Protein AF-A0A9E3CCH6-F1 (afdb_monomer_lite)

Structure (mmCIF, N/CA/C/O backbone):
data_AF-A0A9E3CCH6-F1
#
_entry.id   AF-A0A9E3CCH6-F1
#
loop_
_atom_site.group_PDB
_atom_site.id
_atom_site.type_symbol
_atom_site.label_atom_id
_atom_site.label_alt_id
_atom_site.label_comp_id
_atom_site.label_asym_id
_atom_site.label_entity_id
_atom_site.label_seq_id
_atom_site.pdbx_PDB_ins_code
_atom_site.Cartn_x
_atom_site.Cartn_y
_atom_site.Cartn_z
_atom_site.occupancy
_atom_site.B_iso_or_equiv
_atom_site.auth_seq_id
_atom_site.auth_comp_id
_atom_site.auth_asym_id
_atom_site.auth_atom_id
_atom_site.pdbx_PDB_model_num
ATOM 1 N N . MET A 1 1 ? 37.044 3.534 -6.035 1.00 63.91 1 MET A N 1
ATOM 2 C CA . MET A 1 1 ? 35.770 2.864 -6.362 1.00 63.91 1 MET A CA 1
ATOM 3 C C . MET A 1 1 ? 34.715 3.955 -6.377 1.00 63.91 1 MET A C 1
ATOM 5 O O . MET A 1 1 ? 34.733 4.761 -5.457 1.00 63.91 1 MET A O 1
ATOM 9 N N . TYR A 1 2 ? 33.933 4.083 -7.449 1.00 75.44 2 TYR A N 1
ATOM 10 C CA . TYR A 1 2 ? 32.843 5.063 -7.510 1.00 75.44 2 TYR A CA 1
ATOM 11 C C . TYR A 1 2 ? 31.722 4.593 -6.580 1.00 75.44 2 TYR A C 1
ATOM 13 O O . TYR A 1 2 ? 31.327 3.433 -6.675 1.00 75.44 2 TYR A O 1
ATOM 21 N N . ASP A 1 3 ? 31.279 5.459 -5.670 1.00 75.69 3 ASP A N 1
ATOM 22 C CA . ASP A 1 3 ? 30.129 5.201 -4.804 1.00 75.69 3 ASP A CA 1
ATOM 23 C C . ASP A 1 3 ? 28.914 5.896 -5.429 1.00 75.69 3 ASP A C 1
ATOM 25 O O . ASP A 1 3 ? 28.904 7.131 -5.525 1.00 75.69 3 ASP A O 1
ATOM 29 N N . PRO A 1 4 ? 27.953 5.141 -5.980 1.00 75.38 4 PRO A N 1
ATOM 30 C CA . PRO A 1 4 ? 26.838 5.732 -6.692 1.00 75.38 4 PRO A CA 1
ATOM 31 C C . PRO A 1 4 ? 25.881 6.464 -5.734 1.00 75.38 4 PRO A C 1
ATOM 33 O O . PRO A 1 4 ? 25.802 6.135 -4.549 1.00 75.38 4 PRO A O 1
ATOM 36 N N . PRO A 1 5 ? 25.125 7.463 -6.228 1.00 77.25 5 PRO A N 1
ATOM 37 C CA . PRO A 1 5 ? 24.199 8.216 -5.392 1.00 77.25 5 PRO A CA 1
ATOM 38 C C . PRO A 1 5 ? 23.082 7.320 -4.823 1.00 77.25 5 PRO A C 1
ATOM 40 O O . PRO A 1 5 ? 22.718 6.312 -5.443 1.00 77.25 5 PRO A O 1
ATOM 43 N N . PRO A 1 6 ? 22.479 7.700 -3.678 1.00 66.69 6 PRO A N 1
ATOM 44 C CA . PRO A 1 6 ? 21.281 7.045 -3.164 1.00 66.69 6 PRO A CA 1
ATOM 45 C C . PRO A 1 6 ? 20.203 6.946 -4.252 1.00 66.69 6 PRO A C 1
ATOM 47 O O . PRO A 1 6 ? 19.909 7.934 -4.922 1.00 66.69 6 PRO A O 1
ATOM 50 N N . GLY A 1 7 ? 19.643 5.750 -4.441 1.00 60.50 7 GLY A N 1
ATOM 51 C CA . GLY A 1 7 ? 18.649 5.468 -5.483 1.00 60.50 7 GLY A CA 1
ATOM 52 C C . GLY A 1 7 ? 19.220 4.994 -6.825 1.00 60.50 7 GLY A C 1
ATOM 53 O O . GLY A 1 7 ? 18.449 4.556 -7.668 1.00 60.50 7 GLY A O 1
ATOM 54 N N . TYR A 1 8 ? 20.544 4.990 -7.037 1.00 71.56 8 TYR A N 1
ATOM 55 C CA . TYR A 1 8 ? 21.139 4.391 -8.245 1.00 71.56 8 TYR A CA 1
ATOM 56 C C . TYR A 1 8 ? 20.753 2.909 -8.446 1.00 71.56 8 TYR A C 1
ATOM 58 O O . TYR A 1 8 ? 20.362 2.569 -9.558 1.00 71.56 8 TYR A O 1
ATOM 66 N N . PRO A 1 9 ? 20.773 2.036 -7.414 1.00 66.38 9 PRO A N 1
ATOM 67 C CA . PRO A 1 9 ? 20.343 0.643 -7.565 1.00 66.38 9 PRO A CA 1
ATOM 68 C C . PRO A 1 9 ? 18.843 0.496 -7.839 1.00 66.38 9 PRO A C 1
ATOM 70 O O . PRO A 1 9 ? 18.436 -0.466 -8.480 1.00 66.38 9 PRO A O 1
ATOM 73 N N . ASP A 1 10 ? 18.025 1.438 -7.361 1.00 65.06 10 ASP A N 1
ATOM 74 C CA . ASP A 1 10 ? 16.585 1.443 -7.632 1.00 65.06 10 ASP A CA 1
ATOM 75 C C . ASP A 1 10 ? 16.344 1.826 -9.093 1.00 65.06 10 ASP A C 1
ATOM 77 O O . ASP A 1 10 ? 15.619 1.130 -9.790 1.00 65.06 10 ASP A O 1
ATOM 81 N N . CYS A 1 11 ? 17.047 2.850 -9.591 1.00 66.06 11 CYS A N 1
ATOM 82 C CA . CYS A 1 11 ? 17.048 3.215 -11.007 1.00 66.06 11 CYS A CA 1
ATOM 83 C C . CYS A 1 11 ? 17.557 2.079 -11.909 1.00 66.06 11 CYS A C 1
ATOM 85 O O . CYS A 1 11 ? 17.027 1.885 -12.998 1.00 66.06 11 CYS A O 1
ATOM 87 N N . GLU A 1 12 ? 18.583 1.342 -11.480 1.00 73.12 12 GLU A N 1
ATOM 88 C CA . GLU A 1 12 ? 19.127 0.193 -12.212 1.00 73.12 12 GLU A CA 1
ATOM 89 C C . GLU A 1 12 ? 18.133 -0.974 -12.219 1.00 73.12 12 GLU A C 1
ATOM 91 O O . GLU A 1 12 ? 17.811 -1.490 -13.284 1.00 73.12 12 GLU A O 1
ATOM 96 N N . SER A 1 13 ? 17.551 -1.309 -11.064 1.00 69.19 13 SER A N 1
ATOM 97 C CA . SER A 1 13 ? 16.495 -2.318 -10.963 1.00 69.19 13 SER A CA 1
ATOM 98 C C . SER A 1 13 ? 15.261 -1.934 -11.777 1.00 69.19 13 SER A C 1
ATOM 100 O O . SER A 1 13 ? 14.688 -2.796 -12.428 1.00 69.19 13 SER A O 1
ATOM 102 N N . ASP A 1 14 ? 14.859 -0.662 -11.778 1.00 66.62 14 ASP A N 1
ATOM 103 C CA . ASP A 1 14 ? 13.746 -0.146 -12.582 1.00 66.62 14 ASP A CA 1
ATOM 104 C C . ASP A 1 14 ? 14.052 -0.191 -14.090 1.00 66.62 14 ASP A C 1
ATOM 106 O O . ASP A 1 14 ? 13.142 -0.389 -14.897 1.00 66.62 14 ASP A O 1
ATOM 110 N N . ALA A 1 15 ? 15.326 -0.045 -14.475 1.00 66.94 15 ALA A N 1
ATOM 111 C CA . ALA A 1 15 ? 15.785 -0.168 -15.856 1.00 66.94 15 ALA A CA 1
ATOM 112 C C . ALA A 1 15 ? 15.850 -1.630 -16.327 1.00 66.94 15 ALA A C 1
ATOM 114 O O . ALA A 1 15 ? 15.406 -1.919 -17.437 1.00 66.94 15 ALA A O 1
ATOM 115 N N . GLU A 1 16 ? 16.339 -2.556 -15.492 1.00 66.94 16 GLU A N 1
ATOM 116 C CA . GLU A 1 16 ? 16.247 -4.012 -15.728 1.00 66.94 16 GLU A CA 1
ATOM 117 C C . GLU A 1 16 ? 14.795 -4.457 -15.900 1.00 66.94 16 GLU A C 1
ATOM 119 O O . GLU A 1 16 ? 14.468 -5.397 -16.624 1.00 66.94 16 GLU A O 1
ATOM 124 N N . ASP A 1 17 ? 13.918 -3.732 -15.224 1.00 62.59 17 ASP A N 1
ATOM 125 C CA . ASP A 1 17 ? 12.507 -3.973 -15.169 1.00 62.59 17 ASP A CA 1
ATOM 126 C C . ASP A 1 17 ? 11.721 -3.395 -16.372 1.00 62.59 17 ASP A C 1
ATOM 128 O O . ASP A 1 17 ? 10.500 -3.586 -16.431 1.00 62.59 17 ASP A O 1
ATOM 132 N N . PHE A 1 18 ? 12.376 -2.718 -17.323 1.00 55.66 18 PHE A N 1
ATOM 133 C CA . PHE A 1 18 ? 11.743 -2.067 -18.475 1.00 55.66 18 PHE A CA 1
ATOM 134 C C . PHE A 1 18 ? 11.983 -2.829 -19.804 1.00 55.66 18 PHE A C 1
ATOM 136 O O . PHE A 1 18 ? 13.126 -3.159 -20.117 1.00 55.66 18 PHE A O 1
ATOM 143 N N . PRO A 1 19 ? 10.957 -3.041 -20.659 1.00 58.78 19 PRO A N 1
ATOM 144 C CA . PRO A 1 19 ? 9.554 -2.677 -20.463 1.00 58.78 19 PRO A CA 1
ATOM 145 C C . PRO A 1 19 ? 8.898 -3.578 -19.415 1.00 58.78 19 PRO A C 1
ATOM 147 O O . PRO A 1 19 ? 9.109 -4.786 -19.433 1.00 58.78 19 PRO A O 1
ATOM 150 N N . THR A 1 20 ? 8.079 -2.999 -18.531 1.00 55.22 20 THR A N 1
ATOM 151 C CA . THR A 1 20 ? 7.320 -3.768 -17.536 1.00 55.22 20 THR A CA 1
ATOM 152 C C . THR A 1 20 ? 6.366 -4.714 -18.271 1.00 55.22 20 THR A C 1
ATOM 154 O O . THR A 1 20 ? 5.420 -4.221 -18.889 1.00 55.22 20 THR A O 1
ATOM 157 N N . PRO A 1 21 ? 6.578 -6.043 -18.244 1.00 55.31 21 PRO A N 1
ATOM 158 C CA . PRO A 1 21 ? 5.657 -6.977 -18.882 1.00 55.31 21 PRO A CA 1
ATOM 159 C C . PRO A 1 21 ? 4.294 -6.902 -18.182 1.00 55.31 21 PRO A C 1
ATOM 161 O O . PRO A 1 21 ? 4.252 -6.733 -16.961 1.00 55.31 21 PRO A O 1
ATOM 164 N N . GLU A 1 22 ? 3.189 -7.047 -18.922 1.00 54.22 22 GLU A N 1
ATOM 165 C CA . GLU A 1 22 ? 1.826 -7.032 -18.349 1.00 54.22 22 GLU A CA 1
ATOM 166 C C . GLU A 1 22 ? 1.658 -8.085 -17.236 1.00 54.22 22 GLU A C 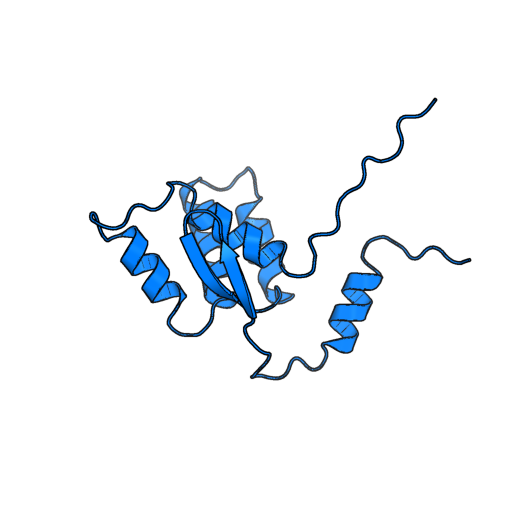1
ATOM 168 O O . GLU A 1 22 ? 0.956 -7.852 -16.252 1.00 54.22 22 GLU A O 1
ATOM 173 N N . ASP A 1 23 ? 2.421 -9.175 -17.334 1.00 54.97 23 ASP A N 1
ATOM 174 C CA . ASP A 1 23 ? 2.347 -10.352 -16.468 1.00 54.97 23 ASP A CA 1
ATOM 175 C C . ASP A 1 23 ? 3.345 -10.321 -15.300 1.00 54.97 23 ASP A C 1
ATOM 177 O O . ASP A 1 23 ? 3.621 -11.363 -14.697 1.00 54.97 23 ASP A O 1
ATOM 181 N N . ARG A 1 24 ? 3.966 -9.166 -15.000 1.00 57.41 24 ARG A N 1
ATOM 182 C CA . ARG A 1 24 ? 5.061 -9.109 -14.021 1.00 57.41 24 ARG A CA 1
ATOM 183 C C . ARG A 1 24 ? 4.632 -9.726 -12.685 1.00 57.41 24 ARG A C 1
ATOM 185 O O . ARG A 1 24 ? 3.768 -9.199 -11.987 1.00 57.41 24 ARG A O 1
ATOM 192 N N . HIS A 1 25 ? 5.288 -10.841 -12.367 1.00 70.19 25 HIS A N 1
ATOM 193 C CA . HIS A 1 25 ? 4.900 -11.797 -11.339 1.00 70.19 25 HIS A CA 1
ATOM 194 C C . HIS A 1 25 ? 4.607 -11.136 -9.993 1.00 70.19 25 HIS A C 1
ATOM 196 O O . HIS A 1 25 ? 5.501 -10.567 -9.358 1.00 70.19 25 HIS A O 1
ATOM 202 N N . TYR A 1 26 ? 3.359 -11.264 -9.546 1.00 82.19 26 TYR A N 1
ATOM 203 C CA . TYR A 1 26 ? 3.030 -11.100 -8.142 1.00 82.19 26 TYR A CA 1
ATOM 204 C C . TYR A 1 26 ? 3.885 -12.066 -7.322 1.00 82.19 26 TYR A C 1
ATOM 206 O O . TYR A 1 26 ? 4.069 -13.225 -7.698 1.00 82.19 26 TYR A O 1
ATOM 214 N N . ARG A 1 27 ? 4.448 -11.571 -6.228 1.00 83.56 27 ARG A N 1
ATOM 215 C CA . ARG A 1 27 ? 5.273 -12.349 -5.307 1.00 83.56 27 ARG A CA 1
ATOM 216 C C . ARG A 1 27 ? 4.524 -12.494 -4.000 1.00 83.56 27 ARG A C 1
ATOM 218 O O . ARG A 1 27 ? 3.805 -11.576 -3.608 1.00 83.56 27 ARG A O 1
ATOM 225 N N . GLU A 1 28 ? 4.733 -13.620 -3.334 1.00 88.75 28 GLU A N 1
ATOM 226 C CA . GLU A 1 28 ? 4.265 -13.790 -1.966 1.00 88.75 28 GLU A CA 1
ATOM 227 C C . GLU A 1 28 ? 4.884 -12.709 -1.071 1.00 88.75 28 GLU A C 1
ATOM 229 O O . GLU A 1 28 ? 6.092 -12.455 -1.085 1.00 88.75 28 GLU A O 1
ATOM 234 N N . LEU A 1 29 ? 4.015 -12.050 -0.321 1.00 89.06 29 LEU A N 1
ATOM 235 C CA . LEU A 1 29 ? 4.297 -10.978 0.606 1.00 89.06 29 LEU A CA 1
ATOM 236 C C . LEU A 1 29 ? 3.635 -11.350 1.928 1.00 89.06 29 LEU A 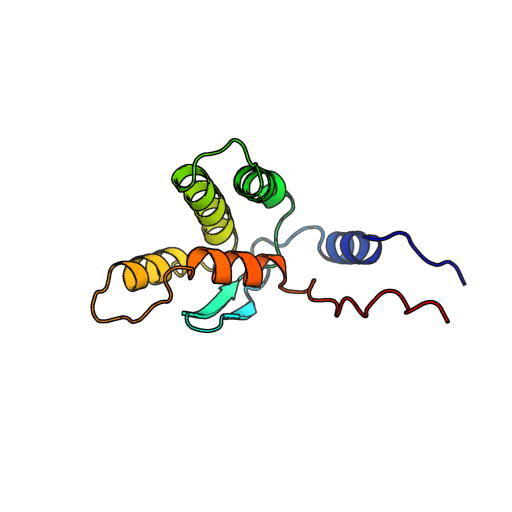C 1
ATOM 238 O O . LEU A 1 29 ? 2.416 -11.274 2.076 1.00 89.06 29 LEU A O 1
ATOM 242 N N . GLU A 1 30 ? 4.449 -11.767 2.888 1.00 91.12 30 GLU A N 1
ATOM 243 C CA . GLU A 1 30 ? 3.986 -12.037 4.243 1.00 91.12 30 GLU A CA 1
ATOM 244 C C . GLU A 1 30 ? 3.828 -10.718 5.007 1.00 91.12 30 GLU A C 1
ATOM 246 O O . GLU A 1 30 ? 4.766 -9.923 5.118 1.00 91.12 30 GLU A O 1
ATOM 251 N N . VAL A 1 31 ? 2.626 -10.473 5.526 1.00 91.00 31 VAL A N 1
ATOM 252 C CA . VAL A 1 31 ? 2.295 -9.275 6.297 1.00 91.00 31 VAL A CA 1
ATOM 253 C C . VAL A 1 31 ? 1.876 -9.687 7.703 1.00 91.00 31 VAL A C 1
ATOM 255 O O . VAL A 1 31 ? 0.876 -10.378 7.904 1.00 91.00 31 VAL A O 1
ATOM 258 N N . GLU A 1 32 ? 2.637 -9.230 8.696 1.00 88.56 32 GLU A N 1
ATOM 259 C CA . GLU A 1 32 ? 2.414 -9.550 10.106 1.00 88.56 32 GLU A CA 1
ATOM 260 C C . GLU A 1 32 ? 0.996 -9.165 10.565 1.00 88.56 32 GLU A C 1
ATOM 262 O O . GLU A 1 32 ? 0.611 -7.991 10.537 1.00 88.56 32 GLU A O 1
ATOM 267 N N . GLY A 1 33 ? 0.232 -10.161 11.023 1.00 88.31 33 GLY A N 1
ATOM 268 C CA . GLY A 1 33 ? -1.149 -9.995 11.490 1.00 88.31 33 GLY A CA 1
ATOM 269 C C . GLY A 1 33 ? -2.203 -9.920 10.380 1.00 88.31 33 GLY A C 1
ATOM 270 O O . GLY A 1 33 ? -3.378 -9.807 10.690 1.00 88.31 33 GLY A O 1
ATOM 271 N N . VAL A 1 34 ? -1.813 -9.992 9.103 1.00 90.81 34 VAL A N 1
ATOM 272 C CA . VAL A 1 34 ? -2.745 -9.996 7.954 1.00 90.81 34 VAL A CA 1
ATOM 273 C C . VAL A 1 34 ? -2.660 -11.309 7.165 1.00 90.81 34 VAL A C 1
ATOM 275 O O . VAL A 1 34 ? -3.668 -11.797 6.649 1.00 90.81 34 VAL A O 1
ATOM 278 N N . GLY A 1 35 ? -1.471 -11.913 7.109 1.00 90.50 35 GLY A N 1
ATOM 279 C CA . GLY A 1 35 ? -1.197 -13.164 6.405 1.00 90.50 35 GLY A CA 1
ATOM 280 C C . GLY A 1 35 ? -0.433 -12.951 5.100 1.00 90.50 35 GLY A C 1
ATOM 281 O O . GLY A 1 35 ? 0.223 -11.928 4.909 1.00 90.50 35 GLY A O 1
ATOM 282 N N . VAL A 1 36 ? -0.494 -13.944 4.215 1.00 92.12 36 VAL A N 1
ATOM 283 C CA . VAL A 1 36 ? 0.197 -13.913 2.919 1.00 92.12 36 VAL A CA 1
ATOM 284 C C . VAL A 1 36 ? -0.703 -13.274 1.864 1.00 92.12 36 VAL A C 1
ATOM 286 O O . VAL A 1 36 ? -1.874 -13.636 1.740 1.00 92.12 36 VAL A O 1
ATOM 289 N N . LEU A 1 37 ? -0.135 -12.329 1.120 1.00 91.06 37 LEU A N 1
ATOM 290 C CA . LEU A 1 37 ? -0.725 -11.663 -0.039 1.00 91.06 37 LEU A CA 1
ATOM 291 C C . LEU A 1 37 ? 0.217 -11.811 -1.238 1.00 91.06 37 LEU A C 1
ATOM 293 O O . LEU A 1 37 ? 1.413 -12.023 -1.076 1.00 91.06 37 LEU A O 1
ATOM 297 N N . HIS A 1 38 ? -0.296 -11.650 -2.443 1.00 90.31 38 HIS A N 1
ATOM 298 C CA . HIS A 1 38 ? 0.451 -11.612 -3.687 1.00 90.31 38 HIS A CA 1
ATOM 299 C C . HIS A 1 38 ? 0.519 -10.172 -4.186 1.00 90.31 38 HIS A C 1
ATOM 301 O O . HIS A 1 38 ? -0.471 -9.592 -4.631 1.00 90.31 38 HIS A O 1
ATOM 307 N N . ALA A 1 39 ? 1.713 -9.587 -4.139 1.00 89.25 39 ALA A N 1
ATOM 308 C CA . ALA A 1 39 ? 1.933 -8.198 -4.518 1.00 89.25 39 ALA A CA 1
ATOM 309 C C . ALA A 1 39 ? 3.046 -8.055 -5.558 1.00 89.25 39 ALA A C 1
ATOM 311 O O . ALA A 1 39 ? 4.007 -8.826 -5.590 1.00 89.25 39 ALA A O 1
ATOM 312 N N . ARG A 1 40 ? 2.934 -7.036 -6.411 1.00 83.56 40 ARG A N 1
ATOM 313 C CA . ARG A 1 40 ? 4.007 -6.619 -7.323 1.00 83.56 40 ARG A CA 1
ATOM 314 C C . ARG A 1 40 ? 4.850 -5.503 -6.709 1.00 83.56 40 ARG A C 1
ATOM 316 O O . ARG A 1 40 ? 4.396 -4.786 -5.818 1.00 83.56 40 ARG A O 1
ATOM 323 N N . LYS A 1 41 ? 6.068 -5.329 -7.232 1.00 79.69 41 LYS A N 1
ATOM 324 C CA . LYS A 1 41 ? 6.936 -4.188 -6.898 1.00 79.69 41 LYS A CA 1
ATOM 325 C C . LYS A 1 41 ? 6.175 -2.870 -7.148 1.00 79.69 41 LYS A C 1
ATOM 327 O O . LYS A 1 41 ? 5.466 -2.789 -8.159 1.00 79.69 41 LYS A O 1
ATOM 332 N N . PRO A 1 42 ? 6.308 -1.859 -6.267 1.00 80.19 42 PRO A N 1
ATOM 333 C CA . PRO A 1 42 ? 5.720 -0.543 -6.477 1.00 80.19 42 PRO A CA 1
ATOM 334 C C . PRO A 1 42 ? 6.046 0.014 -7.863 1.00 80.19 42 PRO A C 1
ATOM 336 O O . PRO A 1 42 ? 7.208 0.078 -8.256 1.00 80.19 42 PRO A O 1
ATOM 339 N N . LEU A 1 43 ? 5.017 0.405 -8.608 1.00 76.31 43 LEU A N 1
ATOM 340 C CA . LEU A 1 43 ? 5.169 1.021 -9.920 1.00 76.31 43 LEU A CA 1
ATOM 341 C C . LEU A 1 43 ? 5.382 2.542 -9.784 1.00 76.31 43 LEU A C 1
ATOM 343 O O . LEU A 1 43 ? 4.854 3.154 -8.853 1.00 76.31 43 LEU A O 1
ATOM 347 N N . PRO A 1 44 ? 6.066 3.210 -10.733 1.00 70.06 44 PRO A N 1
ATOM 348 C CA . PRO A 1 44 ? 6.281 4.662 -10.673 1.00 70.06 44 PRO A CA 1
ATOM 349 C C . PRO A 1 44 ? 4.988 5.493 -10.599 1.00 70.06 44 PRO A C 1
ATOM 351 O O . PRO A 1 44 ? 4.950 6.552 -9.973 1.00 70.06 44 PRO A O 1
ATOM 354 N N . ASN A 1 45 ? 3.890 5.006 -11.188 1.00 71.19 45 ASN A N 1
ATOM 355 C CA . ASN A 1 45 ? 2.577 5.660 -11.131 1.00 71.19 45 ASN A CA 1
ATOM 356 C C . ASN A 1 45 ? 1.933 5.640 -9.727 1.00 71.19 45 ASN A C 1
ATOM 358 O O . ASN A 1 45 ? 0.914 6.294 -9.517 1.00 71.19 45 ASN A O 1
ATOM 362 N N . ALA A 1 46 ? 2.526 4.926 -8.768 1.00 75.25 46 ALA A N 1
ATOM 363 C CA . ALA A 1 46 ? 2.081 4.832 -7.383 1.00 75.25 46 ALA A CA 1
ATOM 364 C C . ALA A 1 46 ? 2.573 5.994 -6.500 1.00 75.25 46 ALA A C 1
ATOM 366 O O . ALA A 1 46 ? 2.017 6.240 -5.427 1.00 75.25 46 ALA A O 1
ATOM 367 N N . ILE A 1 47 ? 3.599 6.725 -6.954 1.00 79.19 47 ILE A N 1
ATOM 368 C CA . ILE A 1 47 ? 4.225 7.833 -6.217 1.00 79.19 47 ILE A CA 1
ATOM 369 C C . ILE A 1 47 ? 3.203 8.905 -5.793 1.00 79.19 47 ILE A C 1
ATOM 371 O O . ILE A 1 47 ? 3.234 9.307 -4.627 1.00 79.19 47 ILE A O 1
ATOM 375 N N . PRO A 1 48 ? 2.258 9.353 -6.649 1.00 82.88 48 PRO A N 1
ATOM 376 C CA . PRO A 1 48 ? 1.265 10.349 -6.248 1.00 82.88 48 PRO A CA 1
ATOM 377 C C . PRO A 1 48 ? 0.350 9.876 -5.112 1.00 82.88 48 PRO A C 1
ATOM 379 O O . PRO A 1 48 ? 0.005 10.674 -4.242 1.00 82.88 48 PRO A O 1
ATOM 382 N N . ALA A 1 49 ? -0.013 8.588 -5.084 1.00 84.50 49 ALA A N 1
ATOM 383 C CA . ALA A 1 49 ? -0.857 8.025 -4.032 1.00 84.50 49 ALA A CA 1
ATOM 384 C C . ALA A 1 49 ? -0.119 8.003 -2.683 1.00 84.50 49 ALA A C 1
ATOM 386 O O . ALA A 1 49 ? -0.642 8.488 -1.681 1.00 84.50 49 ALA A O 1
ATOM 387 N N . LEU A 1 50 ? 1.138 7.548 -2.663 1.00 82.88 50 LEU A N 1
ATOM 388 C CA . LEU A 1 50 ? 1.966 7.583 -1.451 1.00 82.88 50 LEU A CA 1
ATOM 389 C C . LEU A 1 50 ? 2.227 9.016 -0.967 1.00 82.88 50 LEU A C 1
ATOM 391 O O . LEU A 1 50 ? 2.126 9.292 0.229 1.00 82.88 50 LEU A O 1
ATOM 395 N N . ALA A 1 51 ? 2.507 9.948 -1.883 1.00 83.88 51 ALA A N 1
ATOM 396 C CA . ALA A 1 51 ? 2.693 11.358 -1.548 1.00 83.88 51 ALA A CA 1
ATOM 397 C C . ALA A 1 51 ? 1.413 11.988 -0.967 1.00 83.88 51 ALA A C 1
ATOM 399 O O . ALA A 1 51 ? 1.481 12.762 -0.011 1.00 83.88 51 ALA A O 1
ATOM 400 N N . GLY A 1 52 ? 0.244 11.625 -1.506 1.00 84.50 52 GLY A N 1
ATOM 401 C CA . GLY A 1 52 ? -1.061 12.019 -0.976 1.00 84.50 52 GLY A CA 1
ATOM 402 C C . GLY A 1 52 ? -1.288 11.506 0.446 1.00 84.50 52 GLY A C 1
ATOM 403 O O . GLY A 1 52 ? -1.688 12.278 1.318 1.00 84.50 52 GLY A O 1
ATOM 404 N N . ALA A 1 53 ? -0.955 10.240 0.710 1.00 86.31 53 ALA A N 1
ATOM 405 C CA . ALA A 1 53 ? -1.059 9.641 2.040 1.00 86.31 53 ALA A CA 1
ATOM 406 C C . ALA A 1 53 ? -0.093 10.275 3.063 1.00 86.31 53 ALA A C 1
ATOM 408 O O . ALA A 1 53 ? -0.466 10.509 4.216 1.00 86.31 53 ALA A O 1
ATOM 409 N N . ALA A 1 54 ? 1.134 10.602 2.648 1.00 85.38 54 ALA A N 1
ATOM 410 C CA . ALA A 1 54 ? 2.152 11.220 3.502 1.00 85.38 54 ALA A CA 1
ATOM 411 C C . ALA A 1 54 ? 1.894 12.711 3.802 1.00 85.38 54 ALA A C 1
ATOM 413 O O . ALA A 1 54 ? 2.560 13.301 4.656 1.00 85.38 54 ALA A O 1
ATOM 414 N N . ASN A 1 55 ? 0.937 13.343 3.120 1.00 87.50 55 ASN A N 1
ATOM 415 C CA . ASN A 1 55 ? 0.646 14.759 3.293 1.00 87.50 55 ASN A CA 1
ATOM 416 C C . ASN A 1 55 ? 0.028 15.035 4.680 1.00 87.50 55 ASN A C 1
ATOM 418 O O . ASN A 1 55 ? -0.987 14.460 5.074 1.00 87.50 55 ASN A O 1
ATOM 422 N N . SER A 1 56 ? 0.619 15.957 5.442 1.00 88.06 56 SER A N 1
ATOM 423 C CA . SER A 1 56 ? 0.120 16.328 6.774 1.00 88.06 56 SER A CA 1
ATOM 424 C C . SER A 1 56 ? -1.177 17.141 6.741 1.00 88.06 56 SER A C 1
ATOM 426 O O . SER A 1 56 ? -1.843 17.265 7.764 1.00 88.06 56 SER A O 1
ATOM 428 N N . LYS A 1 57 ? -1.543 17.692 5.577 1.00 90.56 57 LYS A N 1
ATOM 429 C CA . LYS A 1 57 ? -2.738 18.524 5.384 1.00 90.56 57 LYS A CA 1
ATOM 430 C C . LYS A 1 57 ? -3.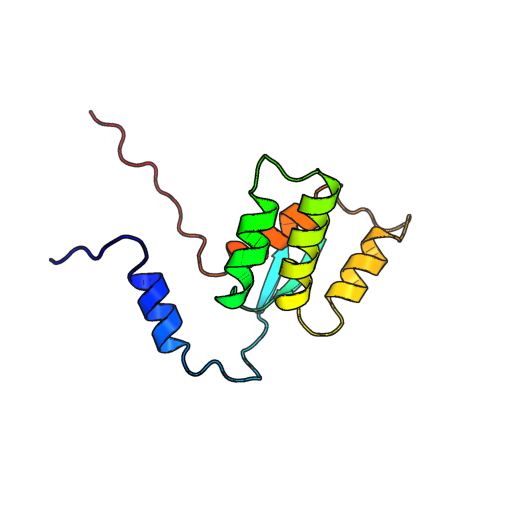982 17.729 4.985 1.00 90.56 57 LYS A C 1
ATOM 432 O O . LYS A 1 57 ? -5.059 18.317 4.927 1.00 90.56 57 LYS A O 1
ATOM 437 N N . VAL A 1 58 ? -3.855 16.438 4.667 1.00 90.31 58 VAL A N 1
ATOM 438 C CA . VAL A 1 58 ? -5.016 15.603 4.325 1.00 90.31 58 VAL A CA 1
ATOM 439 C C . VAL A 1 58 ? -5.652 15.018 5.583 1.00 90.31 58 VAL A C 1
ATOM 441 O O . VAL A 1 58 ? -4.975 14.773 6.582 1.00 90.31 58 VAL A O 1
ATOM 444 N N . SER A 1 59 ? -6.967 14.802 5.535 1.00 91.56 59 SER A N 1
ATOM 445 C CA . SER A 1 59 ? -7.696 14.162 6.633 1.00 91.56 59 SER A CA 1
ATOM 446 C C . SER A 1 59 ? -7.240 12.710 6.838 1.00 91.56 59 SER A C 1
ATOM 448 O O . SER A 1 59 ? -6.691 12.090 5.924 1.00 91.56 59 SER A O 1
ATOM 450 N N . GLY A 1 60 ? -7.503 12.147 8.023 1.00 87.00 60 GLY A N 1
ATOM 451 C CA . GLY A 1 60 ? -7.215 10.735 8.302 1.00 87.00 60 GLY A CA 1
ATOM 452 C C . GLY A 1 60 ? -7.913 9.786 7.321 1.00 87.00 60 GLY A C 1
ATOM 453 O O . GLY A 1 60 ? -7.278 8.869 6.811 1.00 87.00 60 GLY A O 1
ATOM 454 N N . GLN A 1 61 ? -9.173 10.072 6.976 1.00 88.31 61 GLN A N 1
ATOM 455 C CA . GLN A 1 61 ? -9.921 9.298 5.982 1.00 88.31 61 GLN A CA 1
ATOM 456 C C . GLN A 1 61 ? -9.264 9.377 4.602 1.00 88.31 61 GLN A C 1
ATOM 458 O O . GLN A 1 61 ? -8.956 8.355 4.004 1.00 88.31 61 GLN A O 1
ATOM 463 N N . SER A 1 62 ? -8.943 10.588 4.138 1.00 89.38 62 SER A N 1
ATOM 464 C CA . SER A 1 62 ? -8.299 10.780 2.834 1.00 89.38 62 SER A CA 1
ATOM 465 C C . SER A 1 62 ? -6.941 10.083 2.750 1.00 89.38 62 SER A C 1
ATOM 467 O O . SER A 1 62 ? -6.573 9.576 1.696 1.00 89.38 62 SER A O 1
ATOM 469 N N . ARG A 1 63 ? -6.187 10.029 3.857 1.00 89.19 63 ARG A N 1
ATOM 470 C CA . ARG A 1 63 ? -4.940 9.258 3.928 1.00 89.19 63 ARG A CA 1
ATOM 471 C C . ARG A 1 63 ? -5.191 7.771 3.678 1.00 89.19 63 ARG A C 1
ATOM 473 O O . ARG A 1 63 ? -4.450 7.172 2.906 1.00 89.19 63 ARG A O 1
ATOM 480 N N . ILE A 1 64 ? -6.217 7.198 4.306 1.00 88.88 64 ILE A N 1
ATOM 481 C CA . ILE A 1 64 ? -6.605 5.797 4.103 1.00 88.88 64 ILE A CA 1
ATOM 482 C C . ILE A 1 64 ? -7.049 5.571 2.654 1.00 88.88 64 ILE A C 1
ATOM 484 O O . ILE A 1 64 ? -6.615 4.601 2.043 1.00 88.88 64 ILE A O 1
ATOM 488 N N . ASP A 1 65 ? -7.815 6.492 2.068 1.00 90.44 65 ASP A N 1
ATOM 489 C CA . ASP A 1 65 ? -8.264 6.390 0.674 1.00 90.44 65 ASP A CA 1
ATOM 490 C C . ASP A 1 65 ? -7.073 6.347 -0.305 1.00 90.44 65 ASP A C 1
ATOM 492 O O . ASP A 1 65 ? -7.030 5.513 -1.209 1.00 90.44 65 ASP A O 1
ATOM 496 N N . TYR A 1 66 ? -6.052 7.185 -0.089 1.00 91.56 66 TYR A N 1
ATOM 497 C CA . TYR A 1 66 ? -4.820 7.147 -0.882 1.00 91.56 66 TYR A CA 1
ATOM 498 C C . TYR A 1 66 ? -4.039 5.837 -0.712 1.00 91.56 66 TYR A C 1
ATOM 500 O O . TYR A 1 66 ? -3.518 5.304 -1.694 1.00 91.56 66 TYR A O 1
ATOM 508 N N . LEU A 1 67 ? -3.966 5.299 0.510 1.00 91.31 67 LEU A N 1
ATOM 509 C CA . LEU A 1 67 ? -3.330 4.003 0.761 1.00 91.31 67 LEU A CA 1
ATOM 510 C C . LEU A 1 67 ? -4.112 2.851 0.120 1.00 91.31 67 LEU A C 1
ATOM 512 O O . LEU A 1 67 ? -3.500 1.940 -0.426 1.00 91.31 67 LEU A O 1
ATOM 516 N N . ASN A 1 68 ? -5.441 2.911 0.111 1.00 91.94 68 ASN A N 1
ATOM 517 C CA . ASN A 1 68 ? -6.290 1.930 -0.561 1.00 91.94 68 ASN A CA 1
ATOM 518 C C . ASN A 1 68 ? -6.043 1.908 -2.072 1.00 91.94 68 ASN A C 1
ATOM 520 O O . ASN A 1 68 ? -5.823 0.838 -2.633 1.00 91.94 68 ASN A O 1
ATOM 524 N N . ILE A 1 69 ? -5.980 3.082 -2.713 1.00 90.94 69 ILE A N 1
ATOM 525 C CA . ILE A 1 69 ? -5.614 3.200 -4.135 1.00 90.94 69 ILE A CA 1
ATOM 526 C C . ILE A 1 69 ? -4.226 2.599 -4.381 1.00 90.94 69 ILE A C 1
ATOM 528 O O . ILE A 1 69 ? -4.011 1.890 -5.365 1.00 90.94 69 ILE A O 1
ATOM 532 N N . PHE A 1 70 ? -3.270 2.870 -3.488 1.00 91.25 70 PHE A N 1
ATOM 533 C CA . PHE A 1 70 ? -1.938 2.286 -3.576 1.00 91.25 70 PHE A CA 1
ATOM 534 C C . PHE A 1 70 ? -1.993 0.754 -3.501 1.00 91.25 70 PHE A C 1
ATOM 536 O O . PHE A 1 70 ? -1.474 0.096 -4.394 1.00 91.25 70 PHE A O 1
ATOM 543 N N . ILE A 1 71 ? -2.659 0.176 -2.503 1.00 92.00 71 ILE A N 1
ATOM 544 C CA . ILE A 1 71 ? -2.741 -1.279 -2.312 1.00 92.00 71 ILE A CA 1
ATOM 545 C C . ILE A 1 71 ? -3.452 -1.955 -3.490 1.00 92.00 71 ILE A C 1
ATOM 547 O O . ILE A 1 71 ? -2.907 -2.896 -4.066 1.00 92.00 71 ILE A O 1
ATOM 551 N N . GLN A 1 72 ? -4.621 -1.451 -3.894 1.00 90.81 72 GLN A N 1
ATOM 552 C CA . GLN A 1 72 ? -5.410 -2.006 -4.998 1.00 90.81 72 GLN A CA 1
ATOM 553 C C . GLN A 1 72 ? -4.598 -2.091 -6.296 1.00 90.81 72 GLN A C 1
ATOM 555 O O . GLN A 1 72 ? -4.680 -3.072 -7.028 1.00 90.81 72 GLN A O 1
ATOM 560 N N . ASN A 1 73 ? -3.762 -1.087 -6.563 1.00 87.75 73 ASN A N 1
ATOM 561 C CA . ASN A 1 73 ? -2.917 -1.062 -7.751 1.00 87.75 73 ASN A CA 1
ATOM 562 C C . ASN A 1 73 ? -1.736 -2.044 -7.698 1.00 87.75 73 ASN A C 1
ATOM 564 O O . ASN A 1 73 ? -1.047 -2.185 -8.706 1.00 87.75 73 ASN A O 1
ATOM 568 N N . HIS A 1 74 ? -1.443 -2.685 -6.566 1.00 88.69 74 HIS A N 1
ATOM 569 C CA . HIS A 1 74 ? -0.251 -3.531 -6.412 1.00 88.69 74 HIS A CA 1
ATOM 570 C C . HIS A 1 74 ? -0.543 -4.959 -5.966 1.00 88.69 74 HIS A C 1
ATOM 572 O O . HIS A 1 74 ? 0.339 -5.805 -6.106 1.00 88.69 74 HIS A O 1
ATOM 578 N N . LEU A 1 75 ? -1.747 -5.249 -5.483 1.00 90.56 75 LEU A N 1
ATOM 579 C CA . LEU A 1 75 ? -2.172 -6.615 -5.201 1.00 90.56 75 LEU A CA 1
ATOM 580 C C . LEU A 1 75 ? -2.572 -7.374 -6.471 1.00 90.56 75 LEU A C 1
ATOM 582 O O . LEU A 1 75 ? -2.907 -6.783 -7.504 1.00 90.56 75 LEU A O 1
ATOM 586 N N . ALA A 1 76 ? -2.517 -8.701 -6.380 1.00 89.19 76 ALA A N 1
ATOM 587 C CA . ALA A 1 76 ? -3.046 -9.597 -7.394 1.00 89.19 76 ALA A CA 1
ATOM 588 C C . ALA A 1 76 ? -4.559 -9.396 -7.582 1.00 89.19 76 ALA A C 1
ATOM 590 O O . ALA A 1 76 ? -5.248 -8.984 -6.641 1.00 89.19 76 ALA A O 1
ATOM 591 N N . PRO A 1 77 ? -5.103 -9.669 -8.784 1.00 88.50 77 PRO A N 1
ATOM 592 C CA . PRO A 1 77 ? -6.530 -9.507 -9.033 1.00 88.50 77 PRO A CA 1
ATOM 593 C C . PRO A 1 77 ? -7.360 -10.306 -8.021 1.00 88.50 77 PRO A C 1
ATOM 595 O O . PRO A 1 77 ? -7.107 -11.491 -7.813 1.00 88.50 77 PRO A O 1
ATOM 598 N N . GLY A 1 78 ? -8.350 -9.665 -7.396 1.00 88.69 78 GLY A N 1
ATOM 599 C CA . GLY A 1 78 ? -9.222 -10.287 -6.396 1.00 88.69 78 GLY A CA 1
ATOM 600 C C . GLY A 1 78 ? -8.689 -10.250 -4.961 1.00 88.69 78 GLY A C 1
ATOM 601 O O . GLY A 1 78 ? -9.464 -10.428 -4.023 1.00 88.69 78 GLY A O 1
ATOM 602 N N . GLU A 1 79 ? -7.393 -10.008 -4.742 1.00 92.06 79 GLU A N 1
ATOM 603 C CA . GLU A 1 79 ? -6.848 -10.006 -3.381 1.00 92.06 79 GLU A CA 1
ATOM 604 C C . GLU A 1 79 ? -7.208 -8.762 -2.580 1.00 92.06 79 GLU A C 1
ATOM 606 O O . GLU A 1 79 ? -7.362 -8.842 -1.361 1.00 92.06 79 GLU A O 1
ATOM 611 N N . TYR A 1 80 ? -7.378 -7.620 -3.246 1.00 93.12 80 TYR A N 1
ATOM 612 C CA . TYR A 1 80 ? -7.838 -6.413 -2.572 1.00 93.12 80 TYR A CA 1
ATOM 613 C C . TYR A 1 80 ? -9.266 -6.591 -2.043 1.00 93.12 80 TYR A C 1
ATOM 615 O O . TYR A 1 80 ? -9.558 -6.245 -0.901 1.00 93.12 80 TYR A O 1
ATOM 623 N N . GLU A 1 81 ? -10.143 -7.203 -2.836 1.00 93.31 81 GLU A N 1
ATOM 624 C CA . GLU A 1 81 ? -11.516 -7.517 -2.453 1.00 93.31 81 GLU A CA 1
ATOM 625 C C . GLU A 1 81 ? -11.561 -8.531 -1.305 1.00 93.31 81 GLU A C 1
ATOM 627 O O . GLU A 1 81 ? -12.347 -8.365 -0.373 1.00 93.31 81 GLU A O 1
ATOM 632 N N . VAL A 1 82 ? -10.689 -9.545 -1.325 1.00 92.94 82 VAL A N 1
ATOM 633 C CA . VAL A 1 82 ? -10.548 -10.506 -0.220 1.00 92.94 82 VAL A CA 1
ATOM 634 C C . VAL A 1 82 ? -10.050 -9.817 1.052 1.00 92.94 82 VAL A C 1
ATOM 636 O O . VAL A 1 82 ? -10.574 -10.086 2.132 1.00 92.94 82 VAL A O 1
ATOM 639 N N . LEU A 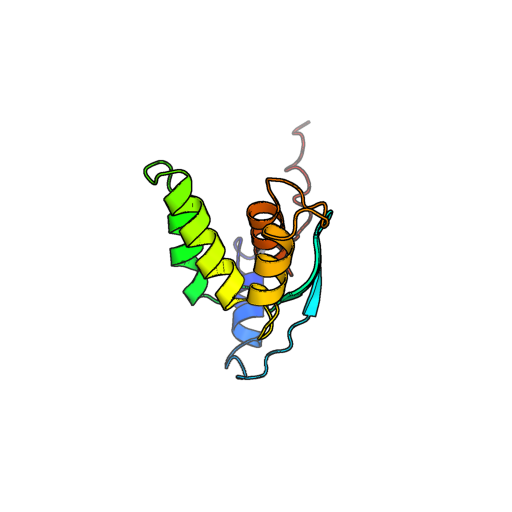1 83 ? -9.072 -8.913 0.948 1.00 92.31 83 LEU A N 1
ATOM 640 C CA . LEU A 1 83 ? -8.587 -8.130 2.085 1.00 92.31 83 LEU A CA 1
ATOM 641 C C . LEU A 1 83 ? -9.705 -7.260 2.676 1.00 92.31 83 LEU A C 1
ATOM 643 O O . LEU A 1 83 ? -9.903 -7.267 3.888 1.00 92.31 83 LEU A O 1
ATOM 647 N N . LEU A 1 84 ? -10.473 -6.565 1.833 1.00 91.75 84 LEU A N 1
ATOM 648 C CA . LEU A 1 84 ? -11.623 -5.774 2.273 1.00 91.75 84 LEU A CA 1
ATOM 649 C C . LEU A 1 84 ? -12.705 -6.640 2.924 1.00 91.75 84 LEU A C 1
ATOM 651 O O . LEU A 1 84 ? -13.253 -6.250 3.951 1.00 91.75 84 LEU A O 1
ATOM 655 N N . ALA A 1 85 ? -12.994 -7.816 2.363 1.00 92.25 85 ALA A N 1
ATOM 656 C CA . ALA A 1 85 ? -13.958 -8.745 2.943 1.00 92.25 85 ALA A CA 1
ATOM 657 C C . ALA A 1 85 ? -13.532 -9.186 4.350 1.00 92.25 85 ALA A C 1
ATOM 659 O O . ALA A 1 85 ? -14.354 -9.169 5.261 1.00 92.25 85 ALA A O 1
ATOM 660 N N . LYS A 1 86 ? -12.242 -9.488 4.551 1.00 91.06 86 LYS A N 1
ATOM 661 C CA . LYS A 1 86 ? -11.687 -9.817 5.873 1.00 91.06 86 LYS A CA 1
ATOM 662 C C . LYS A 1 86 ? -11.796 -8.658 6.863 1.00 91.06 86 LYS A C 1
ATOM 664 O O . LYS A 1 86 ? -12.070 -8.890 8.028 1.00 91.06 86 LYS A O 1
ATOM 669 N N . MET A 1 87 ? -11.608 -7.415 6.415 1.00 89.88 87 MET A N 1
ATOM 670 C CA . MET A 1 87 ? -11.748 -6.233 7.281 1.00 89.88 87 MET A CA 1
ATOM 671 C C . MET A 1 87 ? -13.194 -5.972 7.730 1.00 89.88 87 MET A C 1
ATOM 673 O O . MET A 1 87 ? -13.408 -5.261 8.708 1.00 89.88 87 MET A O 1
ATOM 677 N N . LEU A 1 88 ? -14.181 -6.497 7.000 1.00 89.69 88 LEU A N 1
ATOM 678 C CA . LEU A 1 88 ? -15.605 -6.372 7.323 1.00 89.69 88 LEU A CA 1
ATOM 679 C C . LEU A 1 88 ? -16.147 -7.572 8.110 1.00 89.69 88 LEU A C 1
ATOM 681 O O . LEU A 1 88 ? -17.255 -7.488 8.641 1.00 89.69 88 LEU A O 1
ATOM 685 N N . ASP A 1 89 ? -15.408 -8.679 8.151 1.00 91.19 89 ASP A N 1
ATOM 686 C CA . ASP A 1 89 ? -15.815 -9.905 8.824 1.00 91.19 89 ASP A CA 1
ATOM 687 C C . ASP A 1 89 ? -15.539 -9.809 10.335 1.00 91.19 89 ASP A C 1
ATOM 689 O O . ASP A 1 89 ? -14.376 -9.751 10.734 1.00 91.19 89 ASP A O 1
ATOM 693 N N . PRO A 1 90 ? -16.577 -9.814 11.193 1.00 86.81 90 PRO A N 1
ATOM 694 C CA . PRO A 1 90 ? -16.400 -9.712 12.639 1.00 86.81 90 PRO A CA 1
ATOM 695 C C . PRO A 1 90 ? -15.701 -10.931 13.258 1.00 86.81 90 PRO A C 1
ATOM 697 O O . PRO A 1 90 ? -15.202 -10.827 14.376 1.00 86.81 90 PRO A O 1
ATOM 700 N N . GLU A 1 91 ? -15.665 -12.071 12.561 1.00 90.12 91 GLU A N 1
ATOM 701 C CA . GLU A 1 91 ? -14.981 -13.285 13.024 1.00 90.12 91 GLU A CA 1
ATOM 702 C C . GLU A 1 91 ? -13.492 -13.298 12.642 1.00 90.12 91 GLU A C 1
ATOM 704 O O . GLU A 1 91 ? -12.724 -14.135 13.122 1.00 90.12 91 GLU A O 1
ATOM 709 N N . THR A 1 92 ? -13.070 -12.372 11.779 1.00 87.94 92 THR A N 1
ATOM 710 C CA . THR A 1 92 ? -11.686 -12.251 11.337 1.00 87.94 92 THR A CA 1
ATOM 711 C C . THR A 1 92 ? -10.964 -11.194 12.175 1.00 87.94 92 THR A C 1
ATOM 713 O O . THR A 1 92 ? -11.211 -9.997 12.053 1.00 87.94 92 THR A O 1
ATOM 716 N N . ASP A 1 93 ? -10.026 -11.638 13.012 1.00 88.38 93 ASP A N 1
ATOM 717 C CA . ASP A 1 93 ? -9.176 -10.740 13.798 1.00 88.38 93 ASP A CA 1
ATOM 718 C C . ASP A 1 93 ? -8.084 -10.131 12.905 1.00 88.38 93 ASP A C 1
ATOM 720 O O . ASP A 1 93 ? -7.093 -10.784 12.562 1.00 88.38 93 ASP A O 1
ATOM 724 N N . LEU A 1 94 ? -8.293 -8.882 12.480 1.00 89.69 94 LEU A N 1
ATOM 725 C CA . LEU A 1 94 ? -7.299 -8.075 11.779 1.00 89.69 94 LEU A CA 1
ATOM 726 C C . LEU A 1 94 ? -6.882 -6.881 12.641 1.00 89.69 94 LEU A C 1
ATOM 728 O O . LEU A 1 94 ? -7.728 -6.238 13.265 1.00 89.69 94 LEU A O 1
ATOM 732 N N . PRO A 1 95 ? -5.591 -6.511 12.623 1.00 90.75 95 PRO A N 1
ATOM 733 C CA . PRO A 1 95 ? -5.129 -5.343 13.349 1.00 90.75 95 PRO A CA 1
ATOM 734 C C . PRO A 1 95 ? -5.750 -4.061 12.773 1.00 90.75 95 PRO A C 1
ATOM 736 O O . PRO A 1 95 ? -5.906 -3.921 11.559 1.00 90.75 95 PRO A O 1
ATOM 739 N N . GLU A 1 96 ? -6.034 -3.081 13.636 1.00 87.69 96 GLU A N 1
ATOM 740 C CA . GLU A 1 96 ? -6.632 -1.791 13.241 1.00 87.69 96 GLU A CA 1
ATOM 741 C C . GLU A 1 96 ? -5.797 -1.038 12.186 1.00 87.69 96 GLU A C 1
ATOM 743 O O . GLU A 1 96 ? -6.322 -0.257 11.392 1.00 87.69 96 GLU A O 1
ATOM 748 N N . ASP A 1 97 ? -4.486 -1.291 12.145 1.00 89.12 97 ASP A N 1
ATOM 749 C CA . ASP A 1 97 ? -3.541 -0.709 11.196 1.00 89.12 97 ASP A CA 1
ATOM 750 C C . ASP A 1 97 ? -3.239 -1.615 9.985 1.00 89.12 97 ASP A C 1
ATOM 752 O O . ASP A 1 97 ? -2.257 -1.378 9.280 1.00 89.12 97 ASP A O 1
ATOM 756 N N . ALA A 1 98 ? -4.078 -2.617 9.685 1.00 91.06 98 ALA A N 1
ATOM 757 C CA . ALA A 1 98 ? -3.880 -3.567 8.582 1.00 91.06 98 ALA A CA 1
ATOM 758 C C . ALA A 1 98 ? -3.565 -2.890 7.234 1.00 91.06 98 ALA A C 1
ATOM 760 O O . ALA A 1 98 ? -2.606 -3.268 6.561 1.00 91.06 98 ALA A O 1
ATOM 761 N N . VAL A 1 99 ? -4.301 -1.835 6.862 1.00 91.44 99 VAL A N 1
ATOM 762 C CA . VAL A 1 99 ? -4.061 -1.057 5.626 1.00 91.44 99 VAL A CA 1
ATOM 763 C C . VAL A 1 99 ? -2.653 -0.453 5.617 1.00 91.44 99 VAL A C 1
ATOM 765 O O . VAL A 1 99 ? -1.927 -0.523 4.624 1.00 91.44 99 VAL A O 1
ATOM 768 N N . LEU A 1 100 ? -2.231 0.110 6.748 1.00 90.44 100 LEU A N 1
ATOM 769 C CA . LEU A 1 100 ? -0.894 0.669 6.924 1.00 90.44 100 LEU A CA 1
ATOM 770 C C . LEU A 1 100 ? 0.175 -0.422 6.811 1.00 90.44 100 LEU A C 1
ATOM 772 O O . LEU A 1 100 ? 1.147 -0.235 6.079 1.00 90.44 100 LEU A O 1
ATOM 776 N N . ARG A 1 101 ? -0.023 -1.575 7.456 1.00 91.56 101 ARG A N 1
ATOM 777 C CA . ARG A 1 101 ? 0.906 -2.712 7.384 1.00 91.56 101 ARG A CA 1
ATOM 778 C C . ARG A 1 101 ? 1.071 -3.242 5.964 1.00 91.56 101 ARG A C 1
ATOM 780 O O . ARG A 1 101 ? 2.203 -3.375 5.508 1.00 91.56 101 ARG A O 1
ATOM 787 N N . VAL A 1 102 ? -0.032 -3.471 5.250 1.00 92.00 102 VAL A N 1
ATOM 788 C CA . VAL A 1 102 ? -0.011 -3.948 3.857 1.00 92.00 102 VAL A CA 1
ATOM 789 C C . VAL A 1 102 ? 0.666 -2.922 2.950 1.00 92.00 102 VAL A C 1
ATOM 791 O O . VAL A 1 102 ? 1.576 -3.270 2.201 1.00 92.00 102 VAL A O 1
ATOM 794 N N . SER A 1 103 ? 0.298 -1.639 3.060 1.00 91.38 103 SER A N 1
ATOM 795 C CA . SER A 1 103 ? 0.923 -0.572 2.266 1.00 91.38 103 SER A CA 1
ATOM 796 C C . SER A 1 103 ? 2.434 -0.482 2.496 1.00 91.38 103 SER A C 1
ATOM 798 O O . SER A 1 103 ? 3.201 -0.369 1.540 1.00 91.38 103 SER A O 1
ATOM 800 N N . ARG A 1 104 ? 2.879 -0.606 3.753 1.00 88.94 104 ARG A N 1
ATOM 801 C CA . ARG A 1 104 ? 4.295 -0.606 4.117 1.00 88.94 104 ARG A CA 1
ATOM 802 C C . ARG A 1 104 ? 5.004 -1.822 3.544 1.00 88.94 104 ARG A C 1
ATOM 804 O O . ARG A 1 104 ? 6.048 -1.650 2.931 1.00 88.94 104 ARG A O 1
ATOM 811 N N . ALA A 1 105 ? 4.434 -3.013 3.708 1.00 89.31 105 ALA A N 1
ATOM 812 C CA . ALA A 1 105 ? 5.005 -4.250 3.195 1.00 89.31 105 ALA A CA 1
ATOM 813 C C . ALA A 1 105 ? 5.220 -4.171 1.676 1.00 89.31 105 ALA A C 1
ATOM 815 O O . ALA A 1 105 ? 6.334 -4.415 1.220 1.00 89.31 105 ALA A O 1
ATOM 816 N N . ILE A 1 106 ? 4.216 -3.706 0.920 1.00 88.69 106 ILE A N 1
ATOM 817 C CA . ILE A 1 106 ? 4.315 -3.483 -0.532 1.00 88.69 106 ILE A CA 1
ATOM 818 C C . ILE A 1 106 ? 5.392 -2.438 -0.855 1.00 88.69 106 ILE A C 1
ATOM 820 O O . ILE A 1 106 ? 6.243 -2.678 -1.706 1.00 88.69 106 ILE A O 1
ATOM 824 N N . ALA A 1 107 ? 5.397 -1.291 -0.169 1.00 85.31 107 ALA A N 1
ATOM 825 C CA . ALA A 1 107 ? 6.369 -0.221 -0.412 1.00 85.31 107 ALA A CA 1
ATOM 826 C C . ALA A 1 107 ? 7.819 -0.643 -0.109 1.00 85.31 107 ALA A C 1
ATOM 828 O O . ALA A 1 107 ? 8.753 -0.167 -0.753 1.00 85.31 107 ALA A O 1
ATOM 829 N N . THR A 1 108 ? 8.004 -1.542 0.863 1.00 79.00 108 THR A N 1
ATOM 830 C CA . THR A 1 108 ? 9.313 -2.089 1.249 1.00 79.00 108 THR A CA 1
ATOM 831 C C . THR A 1 108 ? 9.688 -3.377 0.514 1.00 79.00 108 THR A C 1
ATOM 833 O O . THR A 1 108 ? 10.805 -3.875 0.678 1.00 79.00 108 THR A O 1
ATOM 836 N N . ALA A 1 109 ? 8.784 -3.939 -0.292 1.00 74.38 109 ALA A N 1
ATOM 837 C CA . ALA A 1 109 ? 9.017 -5.185 -1.008 1.00 74.38 109 ALA A CA 1
ATOM 838 C C . ALA A 1 109 ? 10.145 -4.990 -2.031 1.00 74.38 109 ALA A C 1
ATOM 840 O O . ALA A 1 109 ? 10.007 -4.262 -3.012 1.00 74.38 109 ALA A O 1
ATOM 841 N N . GLY A 1 110 ? 11.293 -5.621 -1.776 1.00 61.66 110 GLY A N 1
ATOM 842 C CA . GLY A 1 110 ? 12.508 -5.465 -2.584 1.00 61.66 110 GLY A CA 1
ATOM 843 C C . GLY A 1 110 ? 13.367 -4.237 -2.251 1.00 61.66 110 GLY A C 1
ATOM 844 O O . GLY A 1 110 ? 14.505 -4.180 -2.704 1.00 61.66 110 GLY A O 1
ATOM 845 N N . SER A 1 111 ? 12.881 -3.304 -1.422 1.00 54.25 111 SER A N 1
ATOM 846 C CA . SER A 1 111 ? 13.609 -2.097 -0.983 1.00 54.25 111 SER A CA 1
ATOM 847 C C . SER A 1 111 ? 13.934 -2.085 0.517 1.00 54.25 111 SER A C 1
ATOM 849 O O . SER A 1 111 ? 14.526 -1.122 1.007 1.00 54.25 111 SER A O 1
ATOM 851 N N . ALA A 1 112 ? 13.601 -3.156 1.252 1.00 46.94 112 ALA A N 1
ATOM 852 C CA . ALA A 1 112 ? 14.000 -3.389 2.640 1.00 46.94 112 ALA A CA 1
ATOM 853 C C . ALA A 1 112 ? 15.526 -3.577 2.765 1.00 46.94 112 ALA A C 1
ATOM 855 O O . ALA A 1 112 ? 16.028 -4.641 3.126 1.00 46.94 112 ALA A O 1
ATOM 856 N N . ARG A 1 113 ? 16.299 -2.531 2.464 1.00 48.00 113 ARG A N 1
ATOM 857 C CA . ARG A 1 113 ? 17.682 -2.438 2.911 1.00 48.00 113 ARG A CA 1
ATOM 858 C C . ARG A 1 113 ? 17.658 -2.299 4.432 1.00 48.00 113 ARG A C 1
ATOM 860 O O . ARG A 1 113 ? 16.950 -1.428 4.942 1.00 48.00 113 ARG A O 1
ATOM 867 N N . PRO A 1 114 ? 18.464 -3.079 5.170 1.00 43.62 114 PRO A N 1
ATOM 868 C CA . PRO A 1 114 ? 18.823 -2.713 6.526 1.00 43.62 114 PRO A CA 1
ATOM 869 C C . PRO A 1 114 ? 19.446 -1.318 6.453 1.00 43.62 114 PRO A C 1
ATOM 871 O O . PRO A 1 114 ? 20.540 -1.150 5.910 1.00 43.62 114 PRO A O 1
ATOM 874 N N 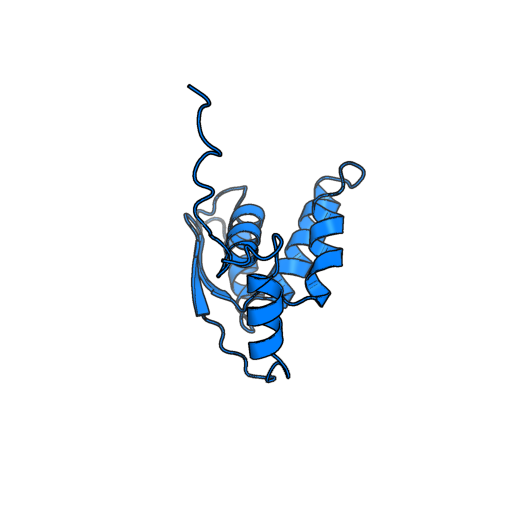. THR A 1 115 ? 18.759 -0.294 6.956 1.00 45.75 115 THR A N 1
ATOM 875 C CA . THR A 1 115 ? 19.415 0.967 7.291 1.00 45.75 115 THR A CA 1
ATOM 876 C C . THR A 1 115 ? 20.324 0.651 8.468 1.00 45.75 115 THR A C 1
ATOM 878 O O . THR A 1 115 ? 19.918 0.751 9.626 1.00 45.75 115 THR A O 1
ATOM 881 N N . VAL A 1 116 ? 21.535 0.164 8.191 1.00 43.44 116 VAL A N 1
ATOM 882 C CA . VAL A 1 116 ? 22.575 0.127 9.215 1.00 43.44 116 VAL A CA 1
ATOM 883 C C . VAL A 1 116 ? 22.703 1.550 9.762 1.00 43.44 116 VAL A C 1
ATOM 885 O O . VAL A 1 116 ? 22.693 2.495 8.965 1.00 43.44 116 VAL A O 1
ATOM 888 N N . PRO A 1 117 ? 22.758 1.737 11.094 1.00 41.03 117 PRO A N 1
ATOM 889 C CA . PRO A 1 117 ? 22.921 3.062 11.663 1.00 41.03 117 PRO A CA 1
ATOM 890 C C . PRO A 1 117 ? 24.137 3.717 11.010 1.00 41.03 117 PRO A C 1
ATOM 892 O O . PRO A 1 117 ? 25.223 3.133 11.010 1.00 41.03 117 PRO A O 1
ATOM 895 N N . SER A 1 118 ? 23.963 4.910 10.442 1.00 45.75 118 SER A N 1
ATOM 896 C CA . SER A 1 118 ? 25.090 5.753 10.049 1.00 45.75 118 SER A CA 1
ATOM 897 C C . SER A 1 118 ? 25.988 5.894 11.278 1.00 45.75 118 SER A C 1
ATOM 899 O O . SER A 1 118 ? 25.520 6.361 12.315 1.00 45.75 118 SER A O 1
ATOM 901 N N . SER A 1 119 ? 27.213 5.380 11.178 1.00 51.00 119 SER A N 1
ATOM 902 C CA . SER A 1 119 ? 28.193 5.197 12.253 1.00 51.00 119 SER A CA 1
ATOM 903 C C . SER A 1 119 ? 28.046 6.156 13.442 1.00 51.00 119 SER A C 1
ATOM 905 O O . SER A 1 119 ? 28.071 7.376 13.270 1.00 51.00 119 SER A O 1
ATOM 907 N N . ILE A 1 120 ? 28.018 5.604 14.659 1.00 48.44 120 ILE A N 1
ATOM 908 C CA . ILE A 1 120 ? 28.387 6.345 15.870 1.00 48.44 120 ILE A CA 1
ATOM 909 C C . ILE A 1 120 ? 29.812 6.857 15.647 1.00 48.44 120 ILE A C 1
ATOM 911 O O . ILE A 1 120 ? 30.757 6.069 15.609 1.00 48.44 120 ILE A O 1
ATOM 915 N N . SER A 1 121 ? 29.948 8.169 15.451 1.00 41.34 121 SER A N 1
ATOM 916 C CA . SER A 1 121 ? 31.238 8.853 15.468 1.00 41.34 121 SER A CA 1
ATOM 917 C C . SER A 1 12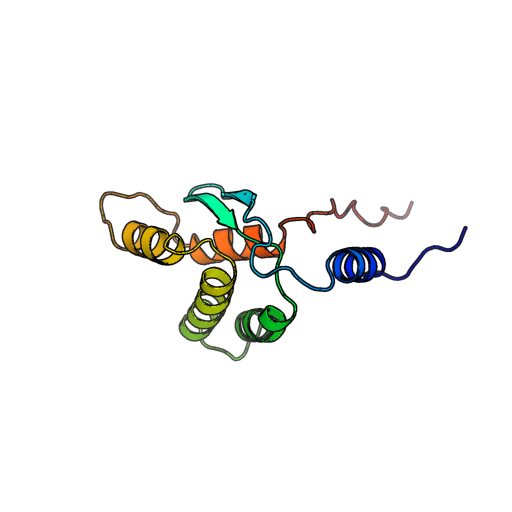1 ? 31.893 8.576 16.821 1.00 41.34 121 SER A C 1
ATOM 919 O O . SER A 1 121 ? 31.300 8.877 17.859 1.00 41.34 121 SER A O 1
ATOM 921 N N . ARG A 1 122 ? 33.084 7.977 16.811 1.00 41.81 122 ARG A N 1
ATOM 922 C CA . ARG A 1 122 ? 33.967 7.875 17.976 1.00 41.81 122 ARG A CA 1
ATOM 923 C C . ARG A 1 122 ? 35.140 8.816 17.791 1.00 41.81 122 ARG A C 1
ATOM 925 O O . ARG A 1 122 ? 35.615 8.901 16.637 1.00 41.81 122 ARG A O 1
#

Sequence (122 aa):
MYDPPPGYPDCESDAEDFPTPEDRHYRELEVEGVGVLHARKPLPNAIPALAGAANSKVSGQSRIDYLNIFIQNHLAPGEYEVLLAKMLDPETDLPEDAVLRVSRAIATAGSARPTVPSSISR

pLDDT: mean 78.89, std 15.2, range [41.03, 93.31]

Radius of gyration: 16.67 Å; chains: 1; bounding box: 52×32×38 Å

Foldseek 3Di:
DDDDDPCPVVVVVVVVCPPPDPCQFFDWFQFPQQGTFGWDAQDPVLVVLCVQLPDPPDDPVSNLVSLLVSLVVTTDPPVSVVSVVLVVDPVRDGDPCNSVRSSVSNNCPVVPDPPPPPDDDD

Secondary structure (DSSP, 8-state):
---PPTTHHHHHHHHHT-S--TT---EEEEETTTEEEEEPPPPGGGHHHHHHHH-TTS-HHHHHHHHHHHHHTTBPTTHHHHHHHHHH-TTS---TTHHHHHHHHHHHTTT----PPP----